Protein AF-A0A7Z9HV92-F1 (afdb_monomer_lite)

Secondary structure (DSSP, 8-state):
---PPPPEEES--SS---HHHHHHHHHHTT-SEEEE----TT-HHHHHHHHHHHHHHHHHTTPEEEEEP-S-HHHHHHHHHH---TTEEEEEEHHHHHHH-SSTTHHHHHHGGGEEEEE--B--SSS---BPTT--

pLDDT: mean 91.3, std 6.73, range [53.5, 97.75]

Foldseek 3Di:
DDDDDAAEEELCPVDDDPLLVSLLVCLVVPGQEYEYALDDPPCLVVSLVPVQVSLVSSVVSNYAYAHEQAADPVSVVSNCVSHDDLSYAHAYEQQRQLQHPPDRCPCCVVGVVRYDHYDDADYPSPDDDRHHPPGD

Sequence (136 aa):
METRPRLGMYAAFGFHVPFDERMGLIADAGFDCTSLCWEHKNERARELKLAAPGVEHAGKQGVVVAIENTRSDAHLNALFDHIDSKSLGLCYDISHDVLNSEEPGRLLRDHGSRLISTHFADTDGILDRHWLPRRG

Structure (mmCIF, N/CA/C/O backbone):
data_AF-A0A7Z9HV92-F1
#
_entry.id   AF-A0A7Z9HV92-F1
#
loop_
_atom_site.group_PDB
_atom_site.id
_atom_site.type_symbol
_atom_site.label_atom_id
_atom_site.label_alt_id
_atom_site.label_comp_id
_atom_site.label_asym_id
_atom_site.label_entity_id
_atom_site.label_seq_id
_atom_site.pdbx_PDB_ins_code
_atom_site.Cartn_x
_atom_site.Cartn_y
_atom_site.Cartn_z
_atom_site.occupancy
_atom_site.B_iso_or_equiv
_atom_site.auth_seq_id
_atom_site.auth_comp_id
_atom_site.auth_asym_id
_atom_site.auth_atom_id
_atom_site.pdbx_PDB_model_num
ATOM 1 N N . MET A 1 1 ? -29.515 -5.000 4.630 1.00 53.50 1 MET A N 1
ATOM 2 C CA . MET A 1 1 ? -28.417 -4.232 5.245 1.00 53.50 1 MET A CA 1
ATOM 3 C C . MET A 1 1 ? -27.738 -3.511 4.096 1.00 53.50 1 MET A C 1
ATOM 5 O O . MET A 1 1 ? -27.243 -4.191 3.208 1.00 53.50 1 MET A O 1
ATOM 9 N N . GLU A 1 2 ? -27.862 -2.188 4.007 1.00 54.59 2 GLU A N 1
ATOM 10 C CA . GLU A 1 2 ? -27.228 -1.423 2.925 1.00 54.59 2 GLU A CA 1
ATOM 11 C C . GLU A 1 2 ? -25.707 -1.523 3.055 1.00 54.59 2 GLU A C 1
ATOM 13 O O . GLU A 1 2 ? -25.135 -1.204 4.097 1.00 54.59 2 GLU A O 1
ATOM 18 N N . THR A 1 3 ? -25.050 -2.020 2.012 1.00 78.12 3 THR A N 1
ATOM 19 C CA . THR A 1 3 ? -23.592 -2.074 1.937 1.00 78.12 3 THR A CA 1
ATOM 20 C C . THR A 1 3 ? -23.093 -0.708 1.486 1.00 78.12 3 THR A C 1
ATOM 22 O O . THR A 1 3 ? -23.143 -0.398 0.295 1.00 78.12 3 THR A O 1
ATOM 25 N N . ARG A 1 4 ? -22.633 0.127 2.425 1.00 82.88 4 ARG A N 1
ATOM 26 C CA . ARG A 1 4 ? -21.925 1.359 2.057 1.00 82.88 4 ARG A CA 1
ATOM 27 C C . ARG A 1 4 ? -20.558 1.007 1.451 1.00 82.88 4 ARG A C 1
ATOM 29 O O . ARG A 1 4 ? -19.918 0.071 1.941 1.00 82.88 4 ARG A O 1
ATOM 36 N N . PRO A 1 5 ? -20.102 1.715 0.406 1.00 85.38 5 PRO A N 1
ATOM 37 C CA . PRO A 1 5 ? -18.750 1.535 -0.109 1.00 85.38 5 PRO A CA 1
ATOM 38 C C . PRO A 1 5 ? -17.723 1.896 0.974 1.00 85.38 5 PRO A C 1
ATOM 40 O O . PRO A 1 5 ? -17.983 2.758 1.816 1.00 85.38 5 PRO A O 1
ATOM 43 N N . ARG A 1 6 ? -16.559 1.237 0.947 1.00 88.62 6 ARG A N 1
ATOM 44 C CA . ARG A 1 6 ? -15.417 1.645 1.775 1.00 88.62 6 ARG A CA 1
ATOM 45 C C . ARG A 1 6 ? -14.843 2.942 1.226 1.00 88.62 6 ARG A C 1
ATOM 47 O O . ARG A 1 6 ? -14.659 3.059 0.015 1.00 88.62 6 ARG A O 1
ATOM 54 N N . LEU A 1 7 ? -14.537 3.881 2.111 1.00 93.50 7 LEU A N 1
ATOM 55 C CA . LEU A 1 7 ? -13.816 5.096 1.748 1.00 93.50 7 LEU A CA 1
ATOM 56 C C . LEU A 1 7 ? -12.334 4.913 2.061 1.00 93.50 7 LEU A C 1
ATOM 58 O O . LEU A 1 7 ? -11.980 4.522 3.171 1.00 93.50 7 LEU A O 1
ATOM 62 N N . GLY A 1 8 ? -11.481 5.204 1.082 1.00 93.75 8 GLY A N 1
ATOM 63 C CA . GLY A 1 8 ? -10.032 5.124 1.225 1.00 93.75 8 GLY A CA 1
ATOM 64 C C . GLY A 1 8 ? -9.341 6.430 0.866 1.00 93.75 8 GLY A C 1
ATOM 65 O O . GLY A 1 8 ? -9.833 7.181 0.025 1.00 93.75 8 GLY A O 1
ATOM 66 N N . MET A 1 9 ? -8.183 6.676 1.474 1.00 93.75 9 MET A N 1
ATOM 67 C CA . MET A 1 9 ? -7.294 7.777 1.099 1.00 93.75 9 MET A CA 1
ATOM 68 C C . MET A 1 9 ? -5.835 7.324 1.005 1.00 93.75 9 MET A C 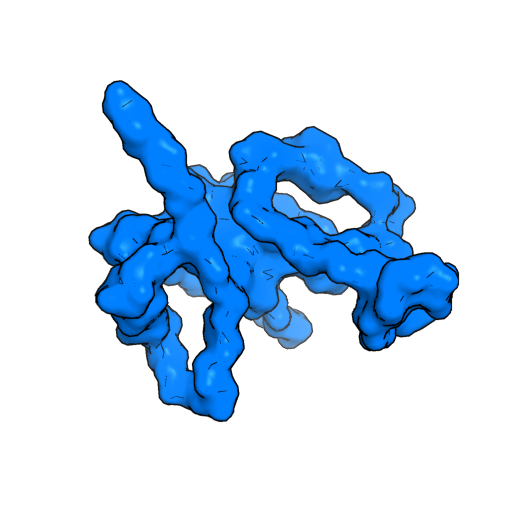1
ATOM 70 O O . MET A 1 9 ? -5.459 6.287 1.548 1.00 93.75 9 MET A O 1
ATOM 74 N N . TYR A 1 10 ? -4.998 8.102 0.323 1.00 92.88 10 TYR A N 1
ATOM 75 C CA . TYR A 1 10 ? -3.550 7.899 0.351 1.00 92.88 10 TYR A CA 1
ATOM 76 C C . TYR A 1 10 ? -2.953 8.577 1.592 1.00 92.88 10 TYR A C 1
ATOM 78 O O . TYR A 1 10 ? -3.284 9.726 1.889 1.00 92.88 10 TYR A O 1
ATOM 86 N N . ALA A 1 11 ? -2.062 7.898 2.320 1.00 90.56 11 ALA A N 1
ATOM 87 C CA . ALA A 1 11 ? -1.554 8.332 3.630 1.00 90.56 11 ALA A CA 1
ATOM 88 C C . ALA A 1 11 ? -0.547 9.505 3.580 1.00 90.56 11 ALA A C 1
ATOM 90 O O . ALA A 1 11 ? 0.261 9.669 4.504 1.00 90.56 11 ALA A O 1
ATOM 91 N N . ALA A 1 12 ? -0.551 10.310 2.515 1.00 86.31 12 ALA A N 1
ATOM 92 C CA . ALA A 1 12 ? 0.346 11.445 2.334 1.00 86.31 12 ALA A CA 1
ATOM 93 C C . ALA A 1 12 ? -0.282 12.735 2.870 1.00 86.31 12 ALA A C 1
ATOM 95 O O . ALA A 1 12 ? -1.020 13.428 2.178 1.00 86.31 12 ALA A O 1
ATOM 96 N N . PHE A 1 13 ? 0.055 13.080 4.112 1.00 85.50 13 PHE A N 1
ATOM 97 C CA . PHE A 1 13 ? -0.439 14.303 4.756 1.00 85.50 13 PHE A CA 1
ATOM 98 C C . PHE A 1 13 ? 0.338 15.556 4.313 1.00 85.50 13 PH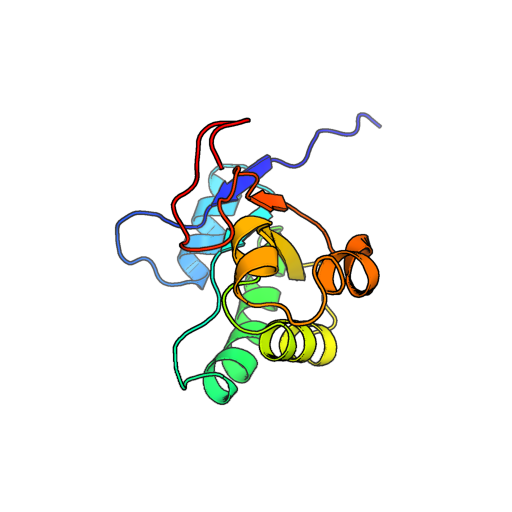E A C 1
ATOM 100 O O . PHE A 1 13 ? -0.104 16.674 4.541 1.00 85.50 13 PHE A O 1
ATOM 107 N N . GLY A 1 14 ? 1.509 15.390 3.688 1.00 87.38 14 GLY A N 1
ATOM 108 C CA . GLY A 1 14 ? 2.401 16.502 3.333 1.00 87.38 14 GLY A CA 1
ATOM 109 C C . GLY A 1 14 ? 3.199 17.075 4.514 1.00 87.38 14 GLY A C 1
ATOM 110 O O . GLY A 1 14 ? 3.997 17.987 4.328 1.00 87.38 14 GLY A O 1
ATOM 111 N N . PHE A 1 15 ? 3.029 16.525 5.718 1.00 89.38 15 PHE A N 1
ATOM 112 C CA . PHE A 1 15 ? 3.784 16.852 6.930 1.00 89.38 15 PHE A CA 1
ATOM 113 C C . PHE A 1 15 ? 3.968 15.603 7.805 1.00 89.38 15 PHE A C 1
ATOM 115 O O . PHE A 1 15 ? 3.351 14.560 7.568 1.00 89.38 15 PHE A O 1
ATOM 122 N N . HIS A 1 16 ? 4.859 15.683 8.797 1.00 92.06 16 HIS A N 1
ATOM 123 C CA . HIS A 1 16 ? 5.132 14.555 9.683 1.00 92.06 16 HIS A CA 1
ATOM 124 C C . HIS A 1 16 ? 4.018 14.387 10.722 1.00 92.06 16 HIS A C 1
ATOM 126 O O . HIS A 1 16 ? 3.768 15.287 11.517 1.00 92.06 16 HIS A O 1
ATOM 132 N N . VAL A 1 17 ? 3.410 13.202 10.729 1.00 92.88 17 VAL A N 1
ATOM 133 C CA . VAL A 1 17 ? 2.512 12.709 11.781 1.00 92.88 17 VAL A CA 1
ATOM 134 C C . VAL A 1 17 ? 2.956 11.285 12.124 1.00 92.88 17 VAL A C 1
ATOM 136 O O . VAL A 1 17 ? 3.130 10.495 11.177 1.00 92.88 17 VAL A O 1
ATOM 139 N N . PRO A 1 18 ? 3.152 10.942 13.414 1.00 93.38 18 PRO A N 1
ATOM 140 C CA . PRO A 1 18 ? 3.413 9.573 13.848 1.00 93.38 18 PRO A CA 1
ATOM 141 C C . PRO A 1 18 ? 2.375 8.601 13.284 1.00 93.38 18 PRO A C 1
ATOM 143 O O . PRO A 1 18 ? 1.210 8.954 13.121 1.00 93.38 18 PRO A O 1
ATOM 146 N N . PHE A 1 19 ? 2.793 7.376 12.968 1.00 92.25 19 PHE A N 1
ATOM 147 C CA . PHE A 1 19 ? 1.928 6.411 12.284 1.00 92.25 19 PHE A CA 1
ATOM 148 C C . PHE A 1 19 ? 0.612 6.166 13.041 1.00 92.25 19 PHE A C 1
ATOM 150 O O . PHE A 1 19 ? -0.463 6.251 12.453 1.00 92.25 19 PHE A O 1
ATOM 157 N N . ASP A 1 20 ? 0.700 5.952 14.352 1.00 92.88 20 ASP A N 1
ATOM 158 C CA . ASP A 1 20 ? -0.450 5.621 15.195 1.00 92.88 20 ASP A CA 1
ATOM 159 C C . ASP A 1 20 ? -1.477 6.756 15.274 1.00 92.88 20 ASP A C 1
ATOM 161 O O . ASP A 1 20 ? -2.683 6.518 15.180 1.00 92.88 20 ASP A O 1
ATOM 165 N N . GLU A 1 21 ? -0.990 7.992 15.401 1.00 95.62 21 GLU A N 1
ATOM 166 C CA . GLU A 1 21 ? -1.810 9.205 15.383 1.00 95.62 21 GLU A CA 1
ATOM 167 C C . GLU A 1 21 ? -2.445 9.407 14.006 1.00 95.62 21 GLU A C 1
ATOM 169 O O . GLU A 1 21 ? -3.633 9.706 13.900 1.00 95.62 21 GLU A O 1
ATOM 174 N N . ARG A 1 22 ? -1.683 9.156 12.934 1.00 95.38 22 ARG A N 1
ATOM 175 C CA . ARG A 1 22 ? -2.187 9.241 11.563 1.00 95.38 22 ARG A CA 1
ATOM 176 C C . ARG A 1 22 ? -3.358 8.292 11.332 1.00 95.38 22 ARG A C 1
ATOM 178 O O . ARG A 1 22 ? -4.326 8.701 10.704 1.00 95.38 22 ARG A O 1
ATOM 185 N N . MET A 1 23 ? -3.295 7.054 11.829 1.00 96.50 23 MET A N 1
ATOM 186 C CA . MET A 1 23 ? -4.405 6.103 11.680 1.00 96.50 23 MET A CA 1
ATOM 187 C C . MET A 1 23 ? -5.668 6.587 12.398 1.00 96.50 23 MET A C 1
ATOM 189 O O . MET A 1 23 ? -6.753 6.463 11.840 1.00 96.50 23 MET A O 1
ATOM 193 N N . GLY A 1 24 ? -5.520 7.191 13.584 1.00 96.06 24 GLY A N 1
ATOM 194 C CA . GLY A 1 24 ? -6.634 7.822 14.297 1.00 96.06 24 GLY A CA 1
ATOM 195 C C . GLY A 1 24 ? -7.257 8.966 13.494 1.00 96.06 24 GLY A C 1
ATOM 196 O O . GLY A 1 24 ? -8.460 8.972 13.269 1.00 96.06 24 GLY A O 1
ATOM 197 N N . LEU A 1 25 ? -6.437 9.873 12.952 1.00 96.50 25 LEU A N 1
ATOM 198 C CA . LEU A 1 25 ? -6.922 10.989 12.128 1.00 96.50 25 LEU A CA 1
ATOM 199 C C . LEU A 1 25 ? -7.652 10.524 10.857 1.00 96.50 25 LEU A C 1
ATOM 201 O O . LEU A 1 25 ? -8.644 11.130 10.458 1.00 96.50 25 LEU A O 1
ATOM 205 N N . ILE A 1 26 ? -7.169 9.457 10.214 1.00 96.44 26 ILE A N 1
ATOM 206 C CA . ILE A 1 26 ? -7.817 8.859 9.036 1.00 96.44 26 ILE A CA 1
ATOM 207 C C . ILE A 1 26 ? -9.181 8.264 9.416 1.00 96.44 26 ILE A C 1
ATOM 209 O O . ILE A 1 26 ? -10.164 8.496 8.709 1.00 96.44 26 ILE A O 1
ATOM 213 N N . ALA A 1 27 ? -9.249 7.546 10.541 1.00 96.12 27 ALA A N 1
ATOM 214 C CA . ALA A 1 27 ? -10.491 6.976 11.054 1.00 96.12 27 ALA A CA 1
ATOM 215 C C . ALA A 1 27 ? -11.509 8.067 11.432 1.00 96.12 27 ALA A C 1
ATOM 217 O O . ALA A 1 27 ? -12.662 8.006 11.004 1.00 96.12 27 ALA A O 1
ATOM 218 N N . ASP A 1 28 ? -11.076 9.100 12.160 1.00 96.81 28 ASP A N 1
ATOM 219 C CA . ASP A 1 28 ? -11.911 10.231 12.584 1.00 96.81 28 ASP A CA 1
ATOM 220 C C . ASP A 1 28 ? -12.456 11.034 11.391 1.00 96.81 28 ASP A C 1
ATOM 222 O O . ASP A 1 28 ? -13.567 11.565 11.443 1.00 96.81 28 ASP A O 1
ATOM 226 N N . ALA A 1 29 ? -11.708 11.086 10.284 1.00 95.88 29 ALA A N 1
ATOM 227 C CA . ALA A 1 29 ? -12.156 11.678 9.024 1.00 95.88 29 ALA A CA 1
ATOM 228 C C . ALA A 1 29 ? -13.180 10.808 8.260 1.00 95.88 29 ALA A C 1
ATOM 230 O O . ALA A 1 29 ? -13.733 11.255 7.254 1.00 95.88 29 ALA A O 1
ATOM 231 N N . GLY A 1 30 ? -13.458 9.588 8.734 1.00 95.06 30 GLY A N 1
ATOM 232 C CA . GLY A 1 30 ? -14.467 8.683 8.182 1.00 95.06 30 GLY A CA 1
ATOM 233 C C . GLY A 1 30 ? -13.959 7.726 7.100 1.00 95.06 30 GLY A C 1
ATOM 234 O O . GLY A 1 30 ? -14.778 7.149 6.381 1.00 95.06 30 GLY A O 1
ATOM 235 N N . PHE A 1 31 ? -12.642 7.554 6.958 1.00 96.81 31 PHE A N 1
ATOM 236 C CA . PHE A 1 31 ? -12.062 6.577 6.035 1.00 96.81 31 PHE A CA 1
ATOM 237 C C . PHE A 1 31 ? -11.911 5.203 6.699 1.00 96.81 31 PHE A C 1
ATOM 239 O O . PHE A 1 31 ? -11.492 5.083 7.846 1.00 96.81 31 PHE A O 1
ATOM 246 N N . ASP A 1 32 ? -12.210 4.151 5.939 1.00 95.75 32 ASP A N 1
ATOM 247 C CA . ASP A 1 32 ? -12.150 2.750 6.373 1.00 95.75 32 ASP A CA 1
ATOM 248 C C . ASP A 1 32 ? -10.832 2.070 5.960 1.00 95.75 32 ASP A C 1
ATOM 250 O O . ASP A 1 32 ? -10.496 0.972 6.412 1.00 95.75 32 ASP A O 1
ATOM 254 N N . CYS A 1 33 ? -10.085 2.684 5.042 1.00 96.50 33 CYS A N 1
ATOM 255 C CA . CYS A 1 33 ? -8.792 2.187 4.603 1.00 96.50 33 CYS A CA 1
ATOM 256 C C . CYS A 1 33 ? -7.837 3.309 4.193 1.00 96.50 33 CYS A C 1
ATOM 258 O O . CYS A 1 33 ? -8.232 4.437 3.899 1.00 96.50 33 CYS A O 1
ATOM 260 N N . THR A 1 34 ? -6.552 2.977 4.150 1.00 96.69 34 THR A N 1
ATOM 261 C CA . THR A 1 34 ? -5.510 3.864 3.649 1.00 96.69 34 THR A CA 1
ATOM 262 C C . THR A 1 34 ? -4.545 3.105 2.756 1.00 96.69 34 THR A C 1
ATOM 264 O O . THR A 1 34 ? -4.203 1.966 3.051 1.00 96.69 34 THR A O 1
ATOM 267 N N . SER A 1 35 ? -4.071 3.744 1.692 1.00 95.75 35 SER A N 1
ATOM 268 C CA . SER A 1 35 ? -2.954 3.256 0.875 1.00 95.75 35 SER A CA 1
ATOM 269 C C . SER A 1 35 ? -1.663 3.981 1.241 1.00 95.75 35 SER A C 1
ATOM 271 O O . SER A 1 35 ? -1.705 5.155 1.622 1.00 95.75 35 SER A O 1
ATOM 273 N N . LEU A 1 36 ? -0.527 3.283 1.190 1.00 91.81 36 LEU A N 1
ATOM 274 C CA . LEU A 1 36 ? 0.795 3.862 1.438 1.00 91.81 36 LEU A CA 1
ATOM 275 C C . LEU A 1 36 ? 1.930 2.990 0.883 1.00 91.81 36 LEU A C 1
ATOM 277 O O . LEU A 1 36 ? 1.831 1.762 0.841 1.00 91.81 36 LEU A O 1
ATOM 281 N N . CYS A 1 37 ? 3.058 3.633 0.587 1.00 86.94 37 CYS A N 1
ATOM 282 C CA . CYS A 1 37 ? 4.343 2.967 0.387 1.00 86.94 37 CYS A CA 1
ATOM 283 C C . CYS A 1 37 ? 4.972 2.598 1.737 1.00 86.94 37 CYS A C 1
ATOM 285 O O . CYS A 1 37 ? 5.373 3.483 2.496 1.00 86.94 37 CYS A O 1
ATOM 287 N N . TRP A 1 38 ? 5.094 1.299 2.025 1.00 80.19 38 TRP A N 1
ATOM 288 C CA . TRP A 1 38 ? 5.832 0.780 3.186 1.00 80.19 38 TRP A CA 1
ATOM 289 C C . TRP A 1 38 ? 7.134 0.120 2.726 1.00 80.19 38 TRP A C 1
ATOM 291 O O . TRP A 1 38 ? 7.361 -1.072 2.928 1.00 80.19 38 TRP A O 1
ATOM 301 N N . GLU A 1 39 ? 7.975 0.898 2.050 1.00 79.06 39 GLU A N 1
ATOM 302 C CA . GLU A 1 39 ? 9.269 0.428 1.563 1.00 79.06 39 GLU A CA 1
ATOM 303 C C . GLU A 1 39 ? 10.312 1.546 1.661 1.00 79.06 39 GLU A C 1
ATOM 305 O O . GLU A 1 39 ? 10.171 2.618 1.066 1.00 79.06 39 GLU A O 1
ATOM 310 N N . HIS A 1 40 ? 11.395 1.277 2.382 1.00 77.44 40 HIS A N 1
ATOM 311 C CA . HIS A 1 40 ? 12.606 2.076 2.417 1.00 77.44 40 HIS A CA 1
ATOM 312 C C . HIS A 1 40 ? 13.790 1.248 1.916 1.00 77.44 40 HIS A C 1
ATOM 314 O O . HIS A 1 40 ? 14.003 0.076 2.240 1.00 77.44 40 HIS A O 1
ATOM 320 N N . LYS A 1 41 ? 14.627 1.888 1.093 1.00 73.75 41 LYS A N 1
ATOM 321 C CA . LYS A 1 41 ? 15.822 1.228 0.565 1.00 73.75 41 LYS A CA 1
ATOM 322 C C . LYS A 1 41 ? 16.697 0.756 1.727 1.00 73.75 41 LYS A C 1
ATOM 324 O O . LYS A 1 41 ? 17.138 1.561 2.539 1.00 73.75 41 LYS A O 1
ATOM 329 N N . ASN A 1 42 ? 17.004 -0.540 1.727 1.00 76.31 42 ASN A N 1
ATOM 330 C CA . ASN A 1 42 ? 17.880 -1.216 2.687 1.00 76.31 42 ASN A CA 1
ATOM 331 C C . ASN A 1 42 ? 17.337 -1.357 4.124 1.00 76.31 42 ASN A C 1
ATOM 333 O O . ASN A 1 42 ? 18.111 -1.710 5.010 1.00 76.31 42 ASN A O 1
ATOM 337 N N . GLU A 1 43 ? 16.034 -1.172 4.368 1.00 83.25 43 GLU A N 1
ATOM 338 C CA . GLU A 1 43 ? 15.449 -1.282 5.718 1.00 83.25 43 GLU A CA 1
ATOM 339 C C . GLU A 1 43 ? 14.447 -2.441 5.893 1.00 83.25 43 GLU A C 1
ATOM 341 O O . GLU A 1 43 ? 13.802 -2.545 6.934 1.00 83.25 43 GLU A O 1
ATOM 346 N N . ARG A 1 44 ? 14.387 -3.392 4.949 1.00 79.50 44 ARG A N 1
ATOM 347 C CA . ARG A 1 44 ? 13.424 -4.520 4.935 1.00 79.50 44 ARG A CA 1
ATOM 348 C C . ARG A 1 44 ? 13.199 -5.212 6.287 1.00 79.50 44 ARG A C 1
ATOM 350 O O . ARG A 1 44 ? 12.064 -5.407 6.705 1.00 79.50 44 ARG A O 1
ATOM 357 N N . ALA A 1 45 ? 14.267 -5.571 7.003 1.00 81.81 45 ALA A N 1
ATOM 358 C CA . ALA A 1 45 ? 14.141 -6.249 8.300 1.00 81.81 45 ALA A CA 1
ATOM 359 C C . ALA A 1 45 ? 13.480 -5.361 9.371 1.00 81.81 45 ALA A C 1
ATOM 361 O O . ALA A 1 45 ? 12.709 -5.839 10.204 1.00 81.81 45 ALA A O 1
ATOM 362 N N . ARG A 1 46 ? 13.776 -4.058 9.344 1.00 85.12 46 ARG A N 1
ATOM 363 C CA . ARG A 1 46 ? 13.158 -3.067 10.225 1.00 85.12 46 ARG A CA 1
ATOM 364 C C . ARG A 1 46 ? 11.696 -2.860 9.845 1.00 85.12 46 ARG A C 1
ATOM 366 O O . ARG A 1 46 ? 10.854 -2.807 10.733 1.00 85.12 46 ARG A O 1
ATOM 373 N N . GLU A 1 47 ? 11.397 -2.788 8.555 1.00 85.44 47 GLU A N 1
ATOM 374 C CA . GLU A 1 47 ? 10.035 -2.640 8.044 1.00 85.44 47 GLU A CA 1
ATOM 375 C C . GLU A 1 47 ? 9.144 -3.805 8.453 1.00 85.44 47 GLU A C 1
ATOM 377 O O . GLU A 1 47 ? 8.101 -3.558 9.044 1.00 85.44 47 GLU A O 1
ATOM 382 N N . LEU A 1 48 ? 9.584 -5.052 8.254 1.00 84.75 48 LEU A N 1
ATOM 383 C CA . LEU A 1 48 ? 8.842 -6.241 8.694 1.00 84.75 48 LEU A CA 1
ATOM 384 C C . LEU A 1 48 ? 8.548 -6.203 10.201 1.00 84.75 48 LEU A C 1
ATOM 386 O O . LEU A 1 48 ? 7.430 -6.488 10.627 1.00 84.75 48 LEU A O 1
ATOM 390 N N . LYS A 1 49 ? 9.529 -5.778 11.010 1.00 87.62 49 LYS A N 1
ATOM 391 C CA . LYS A 1 49 ? 9.376 -5.661 12.467 1.00 87.62 49 LYS A CA 1
ATOM 392 C C . LYS A 1 49 ? 8.367 -4.581 12.880 1.00 87.62 49 LYS A C 1
ATOM 394 O O . LYS A 1 49 ? 7.721 -4.724 13.914 1.00 87.62 49 LYS A O 1
ATOM 399 N N . LEU A 1 50 ? 8.263 -3.493 12.117 1.00 89.69 50 LEU A N 1
ATOM 400 C CA . LEU A 1 50 ? 7.373 -2.363 12.413 1.00 89.69 50 LEU A CA 1
ATOM 401 C C . LEU A 1 50 ? 5.985 -2.508 11.779 1.00 89.69 50 LEU A C 1
ATOM 403 O O . LEU A 1 50 ? 5.021 -1.951 12.299 1.00 89.69 50 LEU A O 1
ATOM 407 N N . ALA A 1 51 ? 5.870 -3.253 10.682 1.00 91.56 51 ALA A N 1
ATOM 408 C CA . ALA A 1 51 ? 4.626 -3.398 9.939 1.00 91.56 51 ALA A CA 1
ATOM 409 C C . ALA A 1 51 ? 3.561 -4.139 10.752 1.00 91.56 51 ALA A C 1
ATOM 411 O O . ALA A 1 51 ? 2.430 -3.671 10.825 1.00 91.56 51 ALA A O 1
ATOM 412 N N . ALA A 1 52 ? 3.916 -5.240 11.425 1.00 92.81 52 ALA A N 1
ATOM 413 C CA . ALA A 1 52 ? 2.969 -6.003 12.241 1.00 92.81 52 ALA A CA 1
ATOM 414 C C . ALA A 1 52 ? 2.285 -5.155 13.341 1.00 92.81 52 ALA A C 1
ATOM 416 O O . ALA A 1 52 ? 1.053 -5.082 13.334 1.00 92.81 52 ALA A O 1
ATOM 417 N N . PRO A 1 53 ? 3.020 -4.462 14.241 1.00 94.69 53 PRO A N 1
ATOM 418 C CA . PRO A 1 53 ? 2.381 -3.625 15.257 1.00 94.69 53 PRO A CA 1
ATOM 419 C C . PRO A 1 53 ? 1.620 -2.434 14.655 1.00 94.69 53 PRO A C 1
ATOM 421 O O . PRO A 1 53 ? 0.555 -2.084 15.160 1.00 94.69 53 PRO A O 1
ATOM 424 N N . GLY A 1 54 ? 2.105 -1.843 13.555 1.00 94.44 54 GLY A N 1
ATOM 425 C CA . GLY A 1 54 ? 1.392 -0.764 12.864 1.00 94.44 54 GLY A CA 1
ATOM 426 C C . GLY A 1 54 ? 0.050 -1.222 12.279 1.00 94.44 54 GLY A C 1
ATOM 427 O O . GLY A 1 54 ? -0.979 -0.588 12.502 1.00 94.44 54 GLY A O 1
ATOM 428 N N . VAL A 1 55 ? 0.029 -2.363 11.587 1.00 96.75 55 VAL A N 1
ATOM 429 C CA . VAL A 1 55 ? -1.196 -2.978 11.047 1.00 96.75 55 VAL A CA 1
ATOM 430 C C . VAL A 1 55 ? -2.185 -3.317 12.162 1.00 96.75 55 VAL A C 1
ATOM 432 O O . VAL A 1 55 ? -3.387 -3.094 12.010 1.00 96.75 55 VAL A O 1
ATOM 435 N N . GLU A 1 56 ? -1.703 -3.851 13.286 1.00 96.44 56 GLU A N 1
ATOM 436 C CA . GLU A 1 56 ? -2.553 -4.150 14.440 1.00 96.44 56 GLU A CA 1
ATOM 437 C C . GLU A 1 56 ? -3.199 -2.875 15.002 1.00 96.44 56 GLU A C 1
ATOM 439 O O . GLU A 1 56 ? -4.407 -2.844 15.253 1.00 96.44 56 GLU A O 1
ATOM 444 N N . HIS A 1 57 ? -2.413 -1.806 15.160 1.00 96.38 57 HIS A N 1
ATOM 445 C CA . HIS A 1 57 ? -2.911 -0.514 15.630 1.00 96.38 57 HIS A CA 1
ATOM 446 C C . HIS A 1 57 ? -3.946 0.089 14.675 1.00 96.38 57 HIS A C 1
ATOM 448 O O . HIS A 1 57 ? -5.022 0.488 15.119 1.00 96.38 57 HIS A O 1
ATOM 454 N N . ALA A 1 58 ? -3.678 0.083 13.367 1.00 96.75 58 ALA A N 1
ATOM 455 C CA . ALA A 1 58 ? -4.638 0.533 12.359 1.00 96.75 58 ALA A CA 1
ATOM 456 C C . ALA A 1 58 ? -5.954 -0.260 12.438 1.00 96.75 58 ALA A C 1
ATOM 458 O O . ALA A 1 58 ? -7.041 0.318 12.441 1.00 96.75 58 ALA A O 1
ATOM 459 N N . GLY A 1 59 ? -5.864 -1.582 12.619 1.00 97.06 59 GLY A N 1
ATOM 460 C CA . GLY A 1 59 ? -7.026 -2.445 12.805 1.00 97.06 59 GLY A CA 1
ATOM 461 C C . GLY A 1 59 ? -7.870 -2.096 14.031 1.00 97.06 59 GLY A C 1
ATOM 462 O O . GLY A 1 59 ? -9.096 -2.115 13.943 1.00 97.06 59 GLY A O 1
ATOM 463 N N . LYS A 1 60 ? -7.241 -1.714 15.150 1.00 97.12 60 LYS A N 1
ATOM 464 C CA . LYS A 1 60 ? -7.946 -1.233 16.354 1.00 97.12 60 LYS A CA 1
ATOM 465 C C . LYS A 1 60 ? -8.721 0.067 16.105 1.00 97.12 60 LYS A C 1
ATOM 467 O O . LYS A 1 60 ? -9.718 0.300 16.779 1.00 97.12 60 LYS A O 1
ATOM 472 N N . GLN A 1 61 ? -8.290 0.870 15.133 1.00 96.00 61 GLN A N 1
ATOM 473 C CA . GLN A 1 61 ? -8.968 2.092 14.682 1.00 96.00 61 GLN A CA 1
ATOM 474 C C . GLN A 1 61 ? -10.008 1.829 13.576 1.00 96.00 61 GLN A C 1
ATOM 476 O O . GLN A 1 61 ? -10.658 2.756 13.109 1.00 96.00 61 GLN A O 1
ATOM 481 N N . GLY A 1 62 ? -10.176 0.577 13.133 1.00 95.62 62 GLY A N 1
ATOM 482 C CA . GLY A 1 62 ? -11.075 0.232 12.029 1.00 95.62 62 GLY A CA 1
ATOM 483 C C . GLY A 1 62 ? -10.526 0.567 10.638 1.00 95.62 62 GLY A C 1
ATOM 484 O O . GLY A 1 62 ? -11.289 0.548 9.676 1.00 95.62 62 GLY A O 1
ATOM 485 N N . VAL A 1 63 ? -9.220 0.832 10.518 1.00 97.50 63 VAL A N 1
ATOM 486 C CA . VAL A 1 63 ? -8.557 1.194 9.259 1.00 97.50 63 VAL A CA 1
ATOM 487 C C . VAL A 1 63 ? -7.799 -0.006 8.692 1.00 97.50 63 VAL A C 1
ATOM 489 O O . VAL A 1 63 ? -6.961 -0.610 9.362 1.00 97.50 63 VAL A O 1
ATOM 492 N N . VAL A 1 64 ? -8.060 -0.336 7.427 1.00 97.75 64 VAL A N 1
ATOM 493 C CA . VAL A 1 64 ? -7.256 -1.303 6.661 1.00 97.75 64 VAL A CA 1
ATOM 494 C C . VAL A 1 64 ? -6.080 -0.592 5.992 1.00 97.75 64 VAL A C 1
ATOM 496 O O . VAL A 1 64 ? -6.274 0.376 5.260 1.00 97.75 64 VAL A O 1
ATOM 499 N N . VAL A 1 65 ? -4.865 -1.096 6.193 1.00 97.50 65 VAL A N 1
ATOM 500 C CA . VAL A 1 65 ? -3.641 -0.602 5.551 1.00 97.50 65 VAL A CA 1
ATOM 501 C C . VAL A 1 65 ? -3.394 -1.377 4.261 1.00 97.50 65 VAL A C 1
ATOM 503 O O . VAL A 1 65 ? -3.161 -2.582 4.290 1.00 97.50 65 VAL A O 1
ATOM 506 N N . ALA A 1 66 ? -3.429 -0.684 3.129 1.00 97.19 66 ALA A N 1
ATOM 507 C CA . ALA A 1 66 ? -3.105 -1.206 1.811 1.00 97.19 66 ALA A CA 1
ATOM 508 C C . ALA A 1 66 ? -1.664 -0.824 1.443 1.00 97.19 66 ALA A C 1
ATOM 510 O O . ALA A 1 66 ? -1.368 0.353 1.224 1.00 97.19 66 ALA A O 1
ATOM 511 N N . ILE A 1 67 ? -0.764 -1.807 1.399 1.00 95.50 67 ILE A N 1
ATOM 512 C CA . ILE A 1 67 ? 0.646 -1.575 1.069 1.00 95.50 67 ILE A CA 1
ATOM 513 C C . ILE A 1 67 ? 0.817 -1.611 -0.445 1.00 95.50 67 ILE A C 1
ATOM 515 O O . ILE A 1 67 ? 0.383 -2.557 -1.102 1.00 95.50 67 ILE A O 1
ATOM 519 N N . GLU A 1 68 ? 1.433 -0.563 -0.977 1.00 95.12 68 GLU A N 1
ATOM 520 C CA . GLU A 1 68 ? 1.740 -0.425 -2.396 1.00 95.12 68 GLU A CA 1
ATOM 521 C C . GLU A 1 68 ? 2.893 -1.334 -2.831 1.00 95.12 68 GLU A C 1
ATOM 523 O O . GLU A 1 68 ? 3.929 -1.390 -2.161 1.00 95.12 68 GLU A O 1
ATOM 528 N N . ASN A 1 69 ? 2.744 -2.033 -3.962 1.00 94.06 69 ASN A N 1
ATOM 529 C CA . ASN A 1 69 ? 3.893 -2.650 -4.621 1.00 94.06 69 ASN A CA 1
ATOM 530 C C . ASN A 1 69 ? 4.754 -1.549 -5.239 1.00 94.06 69 ASN A C 1
ATOM 532 O O . ASN A 1 69 ? 4.275 -0.787 -6.072 1.00 94.06 69 ASN A O 1
ATOM 536 N N . THR A 1 70 ? 6.021 -1.463 -4.826 1.00 89.88 70 THR A N 1
ATOM 537 C CA . THR A 1 70 ? 6.955 -0.486 -5.398 1.00 89.88 70 THR A CA 1
ATOM 538 C C . THR A 1 70 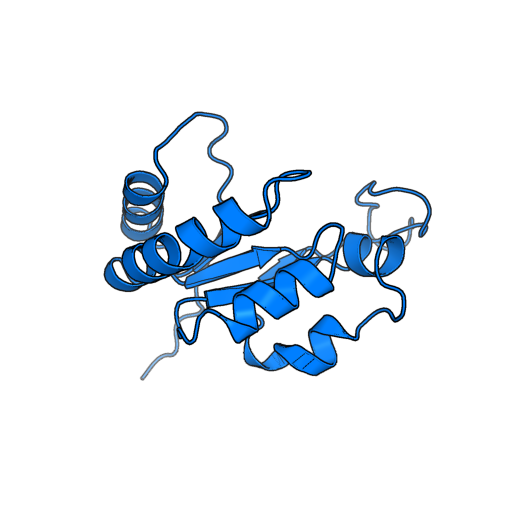? 8.048 -1.180 -6.204 1.00 89.88 70 THR A C 1
ATOM 540 O O . THR A 1 70 ? 7.861 -1.422 -7.390 1.00 89.88 70 THR A O 1
ATOM 543 N N . ARG A 1 71 ? 9.184 -1.553 -5.605 1.00 85.50 71 ARG A N 1
ATOM 544 C CA . ARG A 1 71 ? 10.353 -2.034 -6.364 1.00 85.50 71 ARG A CA 1
ATOM 545 C C . ARG A 1 71 ? 10.596 -3.530 -6.261 1.00 85.50 71 ARG A C 1
ATOM 547 O O . ARG A 1 71 ? 11.450 -4.049 -6.972 1.00 85.50 71 ARG A O 1
ATOM 554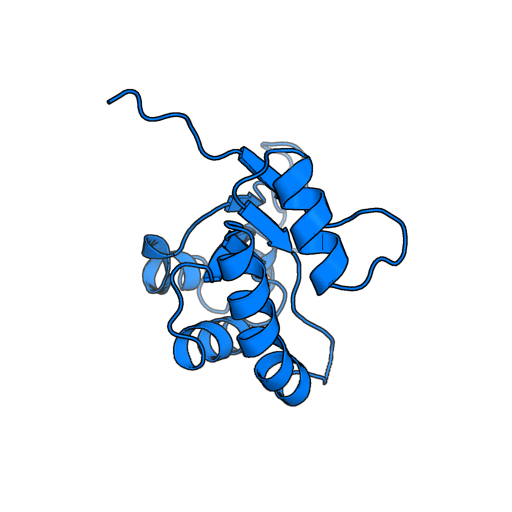 N N . SER A 1 72 ? 9.945 -4.212 -5.322 1.00 86.12 72 SER A N 1
ATOM 555 C CA . SER A 1 72 ? 10.239 -5.613 -5.042 1.00 86.12 72 SER A CA 1
ATOM 556 C C . SER A 1 72 ? 9.013 -6.384 -4.576 1.00 86.12 72 SER A C 1
ATOM 558 O O . SER A 1 72 ? 8.591 -6.271 -3.424 1.00 86.12 72 SER A O 1
ATOM 560 N N . ASP A 1 73 ? 8.525 -7.275 -5.435 1.00 90.50 73 ASP A N 1
ATOM 561 C CA . ASP A 1 73 ? 7.465 -8.232 -5.102 1.00 90.50 73 ASP A CA 1
ATOM 562 C C . ASP A 1 73 ? 7.842 -9.087 -3.888 1.00 90.50 73 ASP A C 1
ATOM 564 O O . ASP A 1 73 ? 7.007 -9.386 -3.039 1.00 90.50 73 ASP A O 1
ATOM 568 N N . ALA A 1 74 ? 9.124 -9.450 -3.764 1.00 89.31 74 ALA A N 1
ATOM 569 C CA . ALA A 1 74 ? 9.632 -10.244 -2.649 1.00 89.31 74 ALA A CA 1
ATOM 570 C C . ALA A 1 74 ? 9.424 -9.561 -1.289 1.00 89.31 74 ALA A C 1
ATOM 572 O O . ALA A 1 74 ? 9.171 -10.241 -0.296 1.00 89.31 74 ALA A O 1
ATOM 573 N N . HIS A 1 75 ? 9.518 -8.229 -1.235 1.00 88.94 75 HIS A N 1
ATOM 574 C CA . HIS A 1 75 ? 9.260 -7.478 -0.008 1.00 88.94 75 HIS A CA 1
ATOM 575 C C . HIS A 1 75 ? 7.788 -7.555 0.400 1.00 88.94 75 HIS A C 1
ATOM 577 O O . HIS A 1 75 ? 7.468 -7.863 1.547 1.00 88.94 75 HIS A O 1
ATOM 583 N N . LEU A 1 76 ? 6.892 -7.351 -0.564 1.00 91.69 76 LEU A N 1
ATOM 584 C CA . LEU A 1 76 ? 5.453 -7.411 -0.333 1.00 91.69 76 LEU A CA 1
ATOM 585 C C . LEU A 1 76 ? 4.988 -8.826 0.044 1.00 91.69 76 LEU A C 1
ATOM 587 O O . LEU A 1 76 ? 4.214 -8.989 0.984 1.00 91.69 76 LEU A O 1
ATOM 591 N N . ASN A 1 77 ? 5.521 -9.851 -0.628 1.00 93.00 77 ASN A N 1
ATOM 592 C CA . ASN A 1 77 ? 5.279 -11.250 -0.273 1.00 93.00 77 ASN A CA 1
ATOM 593 C C . ASN A 1 77 ? 5.712 -11.531 1.171 1.00 93.00 77 ASN A C 1
ATOM 595 O O . ASN A 1 77 ? 4.931 -12.071 1.945 1.00 93.00 77 ASN A O 1
ATOM 599 N N . ALA A 1 78 ? 6.908 -11.081 1.570 1.00 92.44 78 ALA A N 1
ATOM 600 C CA . ALA A 1 78 ? 7.390 -11.269 2.935 1.00 92.44 78 ALA A CA 1
ATOM 601 C C . ALA A 1 78 ? 6.480 -10.602 3.984 1.00 92.44 78 ALA A C 1
ATOM 603 O O . ALA A 1 78 ? 6.291 -11.155 5.065 1.00 92.44 78 ALA A O 1
ATOM 604 N N . LEU A 1 79 ? 5.895 -9.438 3.677 1.00 92.81 79 LEU A N 1
ATOM 605 C CA . LEU A 1 79 ? 4.917 -8.784 4.552 1.00 92.81 79 LEU A CA 1
ATOM 606 C C . LEU A 1 79 ? 3.636 -9.615 4.692 1.00 92.81 79 LEU A C 1
ATOM 608 O O . LEU A 1 79 ? 3.178 -9.829 5.815 1.00 92.81 79 LEU A O 1
ATOM 612 N N . PHE A 1 80 ? 3.074 -10.104 3.583 1.00 94.50 80 PHE A N 1
ATOM 613 C CA . PHE A 1 80 ? 1.857 -10.922 3.613 1.00 94.50 80 PHE A CA 1
ATOM 614 C C . PHE A 1 80 ? 2.065 -12.301 4.247 1.00 94.50 80 PHE A C 1
ATOM 616 O O . PHE A 1 80 ? 1.147 -12.796 4.900 1.00 94.50 80 PHE A O 1
ATOM 623 N N . ASP A 1 81 ? 3.254 -12.887 4.115 1.00 93.88 81 ASP A N 1
ATOM 624 C CA . ASP A 1 81 ? 3.612 -14.150 4.768 1.00 93.88 81 ASP A CA 1
ATOM 625 C C . ASP A 1 81 ? 3.815 -13.974 6.281 1.00 93.88 81 ASP A C 1
ATOM 627 O O . ASP A 1 81 ? 3.512 -14.872 7.067 1.00 93.88 81 ASP A O 1
ATOM 631 N N . HIS A 1 82 ? 4.339 -12.819 6.707 1.00 92.44 82 HIS A N 1
ATOM 632 C CA . HIS A 1 82 ? 4.644 -12.552 8.113 1.00 92.44 82 HIS A CA 1
ATOM 633 C C . HIS A 1 82 ? 3.442 -12.036 8.916 1.00 92.44 82 HIS A C 1
ATOM 635 O O . HIS A 1 82 ? 3.412 -12.187 10.139 1.00 92.44 82 HIS A O 1
ATOM 641 N N . ILE A 1 83 ? 2.465 -11.403 8.259 1.00 94.25 83 ILE A N 1
ATOM 642 C CA . ILE A 1 83 ? 1.360 -10.700 8.920 1.00 94.25 83 ILE A CA 1
ATOM 643 C C . ILE A 1 83 ? 0.017 -11.287 8.479 1.00 94.25 83 ILE A C 1
ATOM 645 O O . ILE A 1 83 ? -0.558 -10.908 7.455 1.00 94.25 83 ILE A O 1
ATOM 649 N N . ASP A 1 84 ? -0.542 -12.155 9.320 1.00 93.75 84 ASP A N 1
ATOM 650 C CA . ASP A 1 84 ? -1.909 -12.649 9.157 1.00 93.75 84 ASP A CA 1
ATOM 651 C C . ASP A 1 84 ? -2.919 -11.696 9.818 1.00 93.75 84 ASP A C 1
ATOM 653 O O . ASP A 1 84 ? -3.291 -11.835 10.983 1.00 93.75 84 ASP A O 1
ATOM 657 N N . SER A 1 85 ? -3.327 -10.661 9.079 1.00 95.69 85 SER A N 1
ATOM 658 C CA . SER A 1 85 ? -4.318 -9.682 9.536 1.00 95.69 85 SER A CA 1
ATOM 659 C C . SER A 1 85 ? -5.277 -9.273 8.424 1.00 95.69 85 SER A C 1
ATOM 661 O O . SER A 1 85 ? -4.871 -9.026 7.288 1.00 95.69 85 SER A O 1
ATOM 663 N N . LYS A 1 86 ? -6.561 -9.121 8.775 1.00 96.00 86 LYS A N 1
ATOM 664 C CA . LYS A 1 86 ? -7.595 -8.542 7.894 1.00 96.00 86 LYS A CA 1
ATOM 665 C C . LYS A 1 86 ? -7.434 -7.033 7.698 1.00 96.00 86 LYS A C 1
ATOM 667 O O . LYS A 1 86 ? -8.060 -6.471 6.804 1.00 96.00 86 LYS A O 1
ATOM 672 N N . SER A 1 87 ? -6.613 -6.396 8.529 1.00 97.25 87 SER A N 1
ATOM 673 C CA . SER A 1 87 ? -6.276 -4.975 8.434 1.00 97.25 87 SER A CA 1
ATOM 674 C C . SER A 1 87 ? -5.054 -4.720 7.554 1.00 97.25 87 SER A C 1
ATOM 676 O O . SER A 1 87 ? -4.606 -3.583 7.473 1.00 97.25 87 SER A O 1
ATOM 678 N N . LEU A 1 88 ? -4.523 -5.754 6.892 1.00 97.56 88 LEU A N 1
ATOM 679 C CA . LEU A 1 88 ? -3.460 -5.645 5.901 1.00 97.56 88 LEU A CA 1
ATOM 680 C C . LEU A 1 88 ? -3.971 -6.082 4.525 1.00 97.56 88 LEU A C 1
ATOM 682 O O . LEU A 1 88 ? -4.471 -7.196 4.355 1.00 97.56 88 LEU A O 1
ATOM 686 N N . GLY A 1 89 ? -3.793 -5.211 3.538 1.00 97.00 89 GLY A N 1
ATOM 687 C CA . GLY A 1 89 ? -4.168 -5.443 2.154 1.00 97.00 89 GLY A CA 1
ATOM 688 C C . GLY A 1 89 ? -3.138 -4.936 1.150 1.00 97.00 89 GLY A C 1
ATOM 689 O O . GLY A 1 89 ? -2.093 -4.396 1.510 1.00 97.00 89 GLY A O 1
ATOM 690 N N . LEU A 1 90 ? -3.467 -5.114 -0.125 1.00 96.75 90 LEU A N 1
ATOM 691 C CA . LEU A 1 90 ? -2.677 -4.714 -1.282 1.00 96.75 90 LEU A CA 1
ATOM 692 C C . LEU A 1 90 ? -3.221 -3.405 -1.867 1.00 96.75 90 LEU A C 1
ATOM 694 O O . LEU A 1 90 ? -4.417 -3.305 -2.165 1.00 96.75 90 LEU A O 1
ATOM 698 N N . CYS A 1 91 ? -2.332 -2.431 -2.061 1.00 96.50 91 CYS A N 1
ATOM 699 C CA . CYS A 1 91 ? -2.517 -1.369 -3.041 1.00 96.50 91 CYS A CA 1
ATOM 700 C C . CYS A 1 91 ? -1.742 -1.773 -4.300 1.00 96.50 91 CYS A C 1
ATOM 702 O O . CYS A 1 91 ? -0.523 -1.894 -4.248 1.00 96.50 91 CYS A O 1
ATOM 704 N N . TYR A 1 92 ? -2.431 -2.052 -5.405 1.00 96.12 92 TYR A N 1
ATOM 705 C CA . TYR A 1 92 ? -1.761 -2.497 -6.628 1.00 96.12 92 TYR A CA 1
ATOM 706 C C . TYR A 1 92 ? -1.507 -1.319 -7.575 1.00 96.12 92 TYR A C 1
ATOM 708 O O . TYR A 1 92 ? -2.454 -0.741 -8.112 1.00 96.12 92 TYR A O 1
ATOM 716 N N . ASP A 1 93 ? -0.239 -0.966 -7.762 1.00 94.88 93 ASP A N 1
ATOM 717 C CA . ASP A 1 93 ? 0.242 -0.015 -8.756 1.00 94.88 93 ASP A CA 1
ATOM 718 C C . ASP A 1 93 ? 0.731 -0.758 -10.005 1.00 94.88 93 ASP A C 1
ATOM 720 O O . ASP A 1 93 ? 1.676 -1.554 -9.968 1.00 94.88 93 ASP A O 1
ATOM 724 N N . ILE A 1 94 ? 0.063 -0.489 -11.126 1.00 92.69 94 ILE A N 1
ATOM 725 C CA . ILE A 1 94 ? 0.326 -1.148 -12.410 1.00 92.69 94 ILE A CA 1
ATOM 726 C C . ILE A 1 94 ? 1.642 -0.670 -13.019 1.00 92.69 94 ILE A C 1
ATOM 728 O O . ILE A 1 94 ? 2.368 -1.469 -13.610 1.00 92.69 94 ILE A O 1
ATOM 732 N N . SER A 1 95 ? 1.964 0.617 -12.879 1.00 93.19 95 SER A N 1
ATOM 733 C CA . SER A 1 95 ? 3.196 1.185 -13.424 1.00 93.19 95 SER A CA 1
ATOM 734 C C . SER A 1 95 ? 4.400 0.550 -12.740 1.00 93.19 95 SER A C 1
ATOM 736 O O . SER A 1 95 ? 5.324 0.101 -13.416 1.00 93.19 95 SER A O 1
ATOM 738 N N . HIS A 1 96 ? 4.367 0.440 -11.411 1.00 94.25 96 HIS A N 1
ATOM 739 C CA . HIS A 1 96 ? 5.415 -0.220 -10.640 1.00 94.25 96 HIS A CA 1
ATOM 740 C C . HIS A 1 96 ? 5.567 -1.697 -10.990 1.00 94.25 96 HIS A C 1
ATOM 742 O O . HIS A 1 96 ? 6.695 -2.173 -11.106 1.00 94.25 96 HIS A O 1
ATOM 748 N N . ASP A 1 97 ? 4.459 -2.409 -11.181 1.00 94.19 97 ASP A N 1
ATOM 749 C CA . ASP A 1 97 ? 4.486 -3.825 -11.535 1.00 94.19 97 ASP A CA 1
ATOM 750 C C . ASP A 1 97 ? 5.113 -4.054 -12.919 1.00 94.19 97 ASP A C 1
ATOM 752 O O . ASP A 1 97 ? 6.002 -4.887 -13.067 1.00 94.19 97 ASP A O 1
ATOM 756 N N . VAL A 1 98 ? 4.742 -3.244 -13.918 1.00 93.56 98 VAL A N 1
ATOM 757 C CA . VAL A 1 98 ? 5.347 -3.291 -15.262 1.00 93.56 98 VAL A CA 1
ATOM 758 C C . VAL A 1 98 ? 6.841 -2.955 -15.229 1.00 93.56 98 VAL A C 1
ATOM 760 O O . VAL A 1 98 ? 7.615 -3.537 -15.985 1.00 93.56 98 VAL A O 1
ATOM 763 N N . LEU A 1 99 ? 7.254 -2.015 -14.375 1.00 93.06 99 LEU A N 1
ATOM 764 C CA . LEU A 1 99 ? 8.639 -1.539 -14.315 1.00 93.06 99 LEU A CA 1
ATOM 765 C C . LEU A 1 99 ? 9.574 -2.447 -13.510 1.00 93.06 99 LEU A C 1
ATOM 767 O O . LEU A 1 99 ? 10.771 -2.477 -13.794 1.00 93.06 99 LEU A O 1
ATOM 771 N N . ASN A 1 100 ? 9.067 -3.121 -12.475 1.00 91.69 100 ASN A N 1
ATOM 772 C CA . ASN A 1 100 ? 9.912 -3.777 -11.472 1.00 91.69 100 ASN A CA 1
ATOM 773 C C . ASN A 1 100 ? 9.651 -5.279 -11.306 1.00 91.69 100 ASN A C 1
ATOM 775 O O . ASN A 1 100 ? 10.502 -5.957 -10.728 1.00 91.69 100 ASN A O 1
ATOM 779 N N . SER A 1 101 ? 8.518 -5.811 -11.777 1.00 91.06 101 SER A N 1
ATOM 780 C CA . SER A 1 101 ? 8.234 -7.244 -11.668 1.00 91.06 101 SER A CA 1
ATOM 781 C C . SER A 1 101 ? 8.861 -8.028 -12.820 1.00 91.06 101 SER A C 1
ATOM 783 O O . SER A 1 101 ? 8.862 -7.599 -13.973 1.00 91.06 101 SER A O 1
ATOM 785 N N . GLU A 1 102 ? 9.367 -9.223 -12.514 1.00 89.50 102 GLU A N 1
ATOM 786 C CA . GLU A 1 102 ? 9.811 -10.184 -13.532 1.00 89.50 102 GLU A CA 1
ATOM 787 C C . GLU A 1 102 ? 8.624 -10.771 -14.314 1.00 89.50 102 GLU A C 1
ATOM 789 O O . GLU A 1 102 ? 8.769 -11.166 -15.471 1.00 89.50 102 GLU A O 1
ATOM 794 N N . GLU A 1 103 ? 7.444 -10.825 -13.690 1.00 92.56 103 GLU A N 1
ATOM 795 C CA . GLU A 1 103 ? 6.231 -11.400 -14.264 1.00 92.56 103 GLU A CA 1
ATOM 796 C C . GLU A 1 103 ? 5.016 -10.519 -13.921 1.00 92.56 103 GLU A C 1
ATOM 798 O O . GLU A 1 103 ? 4.288 -10.811 -12.963 1.00 92.56 103 GLU A O 1
ATOM 803 N N . PRO A 1 104 ? 4.745 -9.462 -14.711 1.00 92.69 104 PRO A N 1
ATOM 804 C CA . PRO A 1 104 ? 3.635 -8.556 -14.446 1.00 92.69 104 PRO A CA 1
ATOM 805 C C . PRO A 1 104 ? 2.296 -9.279 -14.198 1.00 92.69 104 PRO A C 1
ATOM 807 O O . PRO A 1 104 ? 1.915 -10.270 -14.839 1.00 92.69 104 PRO A O 1
ATOM 810 N N . GLY A 1 105 ? 1.573 -8.794 -13.199 1.00 93.19 105 GLY A N 1
ATOM 811 C CA . GLY A 1 105 ? 0.314 -9.320 -12.694 1.00 93.19 105 GLY A CA 1
ATOM 812 C C . GLY A 1 105 ? 0.463 -10.465 -11.692 1.00 93.19 105 GLY A C 1
ATOM 813 O O . GLY A 1 105 ? -0.556 -10.934 -11.182 1.00 93.19 105 GLY A O 1
ATOM 814 N N . ARG A 1 106 ? 1.683 -10.935 -11.388 1.00 94.56 106 ARG A N 1
ATOM 815 C CA . ARG A 1 106 ? 1.902 -12.034 -10.432 1.00 94.56 106 ARG A CA 1
ATOM 816 C C . ARG A 1 106 ? 1.370 -11.691 -9.043 1.00 94.56 106 ARG A C 1
ATOM 818 O O . ARG A 1 106 ? 0.630 -12.483 -8.470 1.00 94.56 106 ARG A O 1
ATOM 825 N N . LEU A 1 107 ? 1.644 -10.485 -8.544 1.00 94.31 107 LEU A N 1
ATOM 826 C CA . LEU A 1 107 ? 1.113 -10.017 -7.259 1.00 94.31 107 LEU A CA 1
ATOM 827 C C . LEU A 1 107 ? -0.419 -10.018 -7.212 1.00 94.31 107 LEU A C 1
ATOM 829 O O . LEU A 1 107 ? -1.003 -10.398 -6.200 1.00 94.31 107 LEU A O 1
ATOM 833 N N . LEU A 1 108 ? -1.077 -9.632 -8.307 1.00 94.19 108 LEU A N 1
ATOM 834 C CA . LEU A 1 108 ? -2.536 -9.626 -8.382 1.00 94.19 108 LEU A CA 1
ATOM 835 C C . LEU A 1 108 ? -3.114 -11.050 -8.430 1.00 94.19 108 LEU A C 1
ATOM 837 O O . LEU A 1 108 ? -4.165 -11.299 -7.841 1.00 94.19 108 LEU A O 1
ATOM 841 N N . ARG A 1 109 ? -2.432 -11.989 -9.100 1.00 95.69 109 ARG A N 1
ATOM 842 C CA . ARG A 1 109 ? -2.818 -13.411 -9.119 1.00 95.69 109 ARG A CA 1
ATOM 843 C C . ARG A 1 109 ? -2.674 -14.051 -7.739 1.00 95.69 109 ARG A C 1
ATOM 845 O O . ARG A 1 109 ? -3.601 -14.722 -7.293 1.00 95.69 109 ARG A O 1
ATOM 852 N N . ASP A 1 110 ? -1.551 -13.806 -7.072 1.00 95.25 110 ASP A N 1
ATOM 853 C CA . ASP A 1 110 ? -1.219 -14.435 -5.792 1.00 95.25 110 ASP A CA 1
ATOM 854 C C . ASP A 1 110 ? -2.012 -13.816 -4.625 1.00 95.25 110 ASP A C 1
ATOM 856 O O . ASP A 1 110 ? -2.498 -14.532 -3.749 1.00 95.25 110 ASP A O 1
ATOM 860 N N . HIS A 1 111 ? -2.198 -12.489 -4.627 1.00 96.00 111 HIS A N 1
ATOM 861 C CA . HIS A 1 111 ? -2.752 -11.729 -3.494 1.00 96.00 111 HIS A CA 1
ATOM 862 C C . HIS A 1 111 ? -4.029 -10.949 -3.820 1.00 96.00 111 HIS A C 1
ATOM 864 O O . HIS A 1 111 ? -4.438 -10.084 -3.047 1.00 96.00 111 HIS A O 1
ATOM 870 N N . GLY A 1 112 ? -4.712 -11.248 -4.928 1.00 95.12 112 GLY A N 1
ATOM 871 C CA . GLY A 1 112 ? -5.913 -10.515 -5.357 1.00 95.12 112 GLY A CA 1
ATOM 872 C C . GLY A 1 112 ? -7.058 -10.505 -4.335 1.00 95.12 112 GLY A C 1
ATOM 873 O O . GLY A 1 112 ? -7.818 -9.542 -4.265 1.00 95.12 112 GLY A O 1
ATOM 874 N N . SER A 1 113 ? -7.148 -11.519 -3.470 1.00 95.25 113 SER A N 1
ATOM 875 C CA . SER A 1 113 ? -8.110 -11.556 -2.354 1.00 95.25 113 SER A CA 1
ATOM 876 C C . SER A 1 113 ? -7.843 -10.498 -1.273 1.00 95.25 113 SER A C 1
ATOM 878 O O . SER A 1 113 ? -8.733 -10.193 -0.479 1.00 95.25 113 SER A O 1
ATOM 880 N N . ARG A 1 114 ? -6.633 -9.928 -1.251 1.00 95.94 114 ARG A N 1
ATOM 881 C CA . ARG A 1 114 ? -6.198 -8.852 -0.356 1.00 95.94 114 ARG A CA 1
ATOM 882 C C . ARG A 1 114 ? -6.281 -7.470 -1.008 1.00 95.94 114 ARG A C 1
ATOM 884 O O . ARG A 1 114 ? -5.898 -6.500 -0.362 1.00 95.94 114 ARG A O 1
ATOM 891 N N . LEU A 1 115 ? -6.744 -7.346 -2.255 1.00 95.94 115 LEU A N 1
ATOM 892 C CA . LEU A 1 115 ? -6.797 -6.064 -2.964 1.00 95.94 115 LEU A CA 1
ATOM 893 C C . LEU A 1 115 ? -7.770 -5.085 -2.286 1.00 95.94 115 LEU A C 1
ATOM 895 O O . LEU A 1 115 ? -8.952 -5.384 -2.114 1.00 95.94 115 LEU A O 1
ATOM 899 N N . ILE A 1 116 ? -7.266 -3.904 -1.922 1.00 96.06 116 ILE A N 1
ATOM 900 C CA . ILE A 1 116 ? -8.038 -2.829 -1.274 1.00 96.06 116 ILE A CA 1
ATOM 901 C C . ILE A 1 116 ? -8.118 -1.590 -2.162 1.00 96.06 116 ILE A C 1
ATOM 903 O O . ILE A 1 116 ? -9.161 -0.941 -2.214 1.00 96.06 116 ILE A O 1
ATOM 907 N N . SER A 1 117 ? -7.028 -1.264 -2.853 1.00 94.75 117 SER A N 1
ATOM 908 C CA . SER A 1 117 ? -6.924 -0.091 -3.717 1.00 94.75 117 SER A CA 1
ATOM 909 C C . SER A 1 117 ? -6.018 -0.371 -4.908 1.00 94.75 117 SER A C 1
ATOM 911 O O . SER A 1 117 ? -5.242 -1.327 -4.911 1.00 94.75 117 SER A O 1
ATOM 913 N N . THR A 1 118 ? -6.110 0.477 -5.925 1.00 93.31 118 THR A N 1
ATOM 914 C CA . THR A 1 118 ? -5.240 0.424 -7.100 1.00 93.31 118 THR A CA 1
ATOM 915 C C . THR A 1 118 ? -4.747 1.819 -7.437 1.00 93.31 118 THR A C 1
ATOM 917 O O . THR A 1 118 ? -5.554 2.752 -7.475 1.00 93.31 118 THR A O 1
ATOM 920 N N . HIS A 1 119 ? -3.467 1.947 -7.758 1.00 90.88 119 HIS A N 1
ATOM 921 C CA . HIS A 1 119 ? -2.959 3.081 -8.513 1.00 90.88 119 HIS A CA 1
ATOM 922 C C . HIS A 1 119 ? -2.996 2.712 -9.993 1.00 90.88 119 HIS A C 1
ATOM 924 O O . HIS A 1 119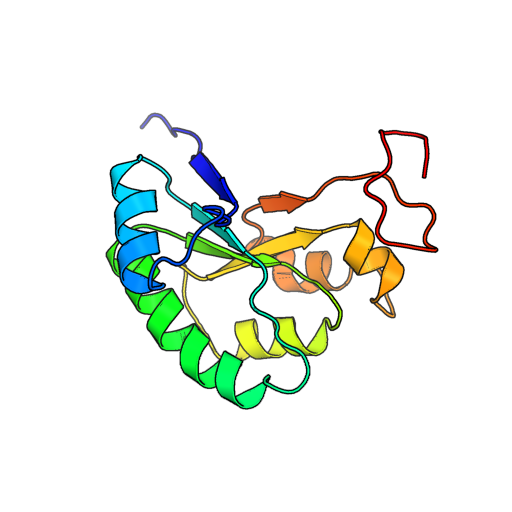 ? -2.351 1.767 -10.449 1.00 90.88 119 HIS A O 1
ATOM 930 N N . PHE A 1 120 ? -3.843 3.425 -10.732 1.00 87.75 120 PHE A N 1
ATOM 931 C CA . PHE A 1 120 ? -4.067 3.170 -12.146 1.00 87.75 120 PHE A CA 1
ATOM 932 C C . PHE A 1 120 ? -3.565 4.361 -12.949 1.00 87.75 120 PHE A C 1
ATOM 934 O O . PHE A 1 120 ? -4.150 5.444 -12.912 1.00 87.75 120 PHE A O 1
ATOM 941 N N . ALA A 1 121 ? -2.486 4.137 -13.684 1.00 89.00 121 ALA A N 1
ATOM 942 C CA . ALA A 1 121 ? -1.915 5.081 -14.625 1.00 89.00 121 ALA A CA 1
ATOM 943 C C . ALA A 1 121 ? -1.515 4.324 -15.888 1.00 89.00 121 ALA 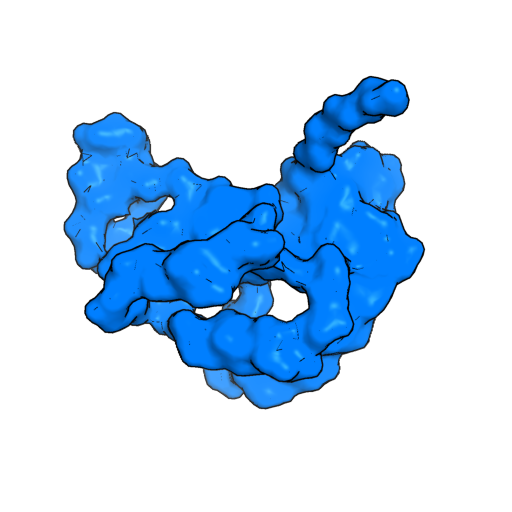A C 1
ATOM 945 O O . ALA A 1 121 ? -1.334 3.105 -15.859 1.00 89.00 121 ALA A O 1
ATOM 946 N N . ASP A 1 122 ? -1.394 5.050 -16.992 1.00 90.50 122 ASP A N 1
ATOM 947 C CA . ASP A 1 122 ? -0.759 4.486 -18.174 1.00 90.50 122 ASP A CA 1
ATOM 948 C C . ASP A 1 122 ? 0.768 4.553 -18.014 1.00 90.50 122 ASP A C 1
ATOM 950 O O . ASP A 1 122 ? 1.292 5.426 -17.308 1.00 90.50 122 ASP A O 1
ATOM 954 N N . THR A 1 123 ? 1.490 3.628 -18.641 1.00 92.12 123 THR A N 1
ATOM 955 C CA . THR A 1 123 ? 2.944 3.494 -18.473 1.00 92.12 123 THR A CA 1
ATOM 956 C C . THR A 1 123 ? 3.630 3.154 -19.790 1.00 92.12 123 THR A C 1
ATOM 958 O O . THR A 1 123 ? 3.147 2.312 -20.541 1.00 92.12 123 THR A O 1
ATOM 961 N N . ASP A 1 124 ? 4.777 3.790 -20.038 1.00 92.38 124 ASP A N 1
ATOM 962 C CA . ASP A 1 124 ? 5.653 3.500 -21.183 1.00 92.38 124 ASP A CA 1
ATOM 963 C C . ASP A 1 124 ? 6.594 2.315 -20.916 1.00 92.38 124 ASP A C 1
ATOM 965 O O . ASP A 1 124 ? 7.360 1.905 -21.788 1.00 92.38 124 ASP A O 1
ATOM 969 N N . GLY A 1 125 ? 6.560 1.771 -19.693 1.00 91.69 125 GLY A N 1
ATOM 970 C CA . GLY A 1 125 ? 7.466 0.718 -19.244 1.00 91.69 125 GLY A CA 1
ATOM 971 C C . GLY A 1 125 ? 8.925 1.169 -19.114 1.00 91.69 125 GLY A C 1
ATOM 972 O O . GLY A 1 125 ? 9.806 0.327 -18.963 1.00 91.69 125 GLY A O 1
ATOM 973 N N . ILE A 1 126 ? 9.203 2.476 -19.168 1.00 91.25 126 ILE A N 1
ATOM 974 C CA . ILE A 1 126 ? 10.555 3.044 -19.079 1.00 91.25 126 ILE A CA 1
ATOM 975 C C . ILE A 1 126 ? 10.759 3.748 -17.739 1.00 91.25 126 ILE A C 1
ATOM 977 O O . ILE A 1 126 ? 11.801 3.580 -17.102 1.00 91.25 126 ILE A O 1
ATOM 981 N N . LEU A 1 127 ? 9.801 4.578 -17.318 1.00 90.88 127 LEU A N 1
ATOM 982 C CA . LEU A 1 127 ? 9.889 5.313 -16.058 1.00 90.88 127 LEU A CA 1
ATOM 983 C C . LEU A 1 127 ? 8.512 5.478 -15.421 1.00 90.88 127 LEU A C 1
ATOM 985 O O . LEU A 1 127 ? 7.506 5.638 -16.106 1.00 90.88 127 LEU A O 1
ATOM 989 N N . ASP A 1 128 ? 8.501 5.541 -14.094 1.00 90.94 128 ASP A N 1
ATOM 990 C CA . ASP A 1 128 ? 7.320 5.911 -13.328 1.00 90.94 128 ASP A CA 1
ATOM 991 C C . ASP A 1 128 ? 6.949 7.392 -13.564 1.00 90.94 128 ASP A C 1
ATOM 993 O O . ASP A 1 128 ? 7.523 8.313 -12.975 1.00 90.94 128 ASP A O 1
ATOM 997 N N . ARG A 1 129 ? 6.053 7.627 -14.530 1.00 88.62 129 ARG A N 1
ATOM 998 C CA . ARG A 1 129 ? 5.639 8.965 -14.998 1.00 88.62 129 ARG A CA 1
ATOM 999 C C . ARG A 1 129 ? 4.165 9.271 -14.771 1.00 88.62 129 ARG A C 1
ATOM 1001 O O . ARG A 1 129 ? 3.787 10.432 -14.910 1.00 88.62 129 ARG A O 1
ATOM 1008 N N . HIS A 1 130 ? 3.356 8.264 -14.452 1.00 85.31 130 HIS A N 1
ATOM 1009 C CA . HIS A 1 130 ? 1.902 8.378 -14.324 1.00 85.31 130 HIS A CA 1
ATOM 1010 C C . HIS A 1 130 ? 1.244 9.037 -15.548 1.00 85.31 130 HIS A C 1
ATOM 1012 O O . HIS A 1 130 ? 0.642 10.112 -15.454 1.00 85.31 130 HIS A O 1
ATOM 1018 N N . TRP A 1 131 ? 1.390 8.420 -16.725 1.00 87.94 131 TRP A N 1
ATOM 1019 C CA . TRP A 1 131 ? 0.838 8.985 -17.952 1.00 87.94 131 TRP A CA 1
ATOM 1020 C C . TRP A 1 131 ? -0.690 9.060 -17.895 1.00 87.94 131 TRP A C 1
ATOM 1022 O O . TRP A 1 131 ? -1.373 8.222 -17.297 1.00 87.94 131 TRP A O 1
ATOM 1032 N N . LEU A 1 132 ? -1.237 10.070 -18.582 1.00 89.06 132 LEU A N 1
ATOM 1033 C CA . LEU A 1 132 ? -2.667 10.116 -18.869 1.00 89.06 132 LEU A CA 1
ATOM 1034 C C . LEU A 1 132 ? -3.085 8.844 -19.621 1.00 89.06 132 LEU A C 1
ATOM 1036 O O . LEU A 1 132 ? -2.298 8.339 -20.421 1.00 89.06 132 LEU A O 1
ATOM 1040 N N . PRO A 1 133 ? -4.334 8.377 -19.459 1.00 89.81 133 PRO A N 1
ATOM 1041 C CA . PRO A 1 133 ? -4.816 7.218 -20.194 1.00 89.81 133 PRO A CA 1
ATOM 1042 C C . PRO A 1 133 ? -4.543 7.324 -21.703 1.00 89.81 133 PRO A C 1
ATOM 1044 O O . PRO A 1 133 ? -4.928 8.312 -22.341 1.00 89.81 133 PRO A O 1
ATOM 1047 N N . ARG A 1 134 ? -3.949 6.269 -22.273 1.00 88.50 134 ARG A N 1
ATOM 1048 C CA . ARG A 1 134 ? -3.564 6.109 -23.688 1.00 88.50 134 ARG A CA 1
ATOM 1049 C C . ARG A 1 134 ? -2.359 6.951 -24.129 1.00 88.50 134 ARG A C 1
ATOM 1051 O O . ARG A 1 134 ? -2.295 7.352 -25.296 1.00 88.50 134 ARG A O 1
ATOM 1058 N N . ARG A 1 135 ? -1.460 7.292 -23.207 1.00 88.69 135 ARG A N 1
ATOM 1059 C CA . ARG A 1 135 ? -0.249 8.099 -23.451 1.00 88.69 135 ARG A CA 1
ATOM 1060 C C . ARG A 1 135 ? 1.037 7.442 -22.943 1.00 88.69 135 ARG A C 1
ATOM 1062 O O . ARG A 1 135 ? 2.085 8.043 -23.164 1.00 88.69 135 ARG A O 1
ATOM 1069 N N . GLY A 1 136 ? 0.928 6.290 -22.278 1.00 82.81 136 GLY A N 1
ATOM 1070 C CA . GLY A 1 136 ? 2.049 5.412 -21.948 1.00 82.81 136 GLY A CA 1
ATOM 1071 C C . GLY A 1 136 ? 2.510 4.645 -23.174 1.00 82.81 136 GLY A C 1
ATOM 1072 O O . GLY A 1 136 ? 1.641 4.237 -23.978 1.00 82.81 136 GLY A O 1
#

Radius of gyration: 15.12 Å; chains: 1; bounding box: 46×31×40 Å